Protein AF-A0A431IPC8-F1 (afdb_monomer_lite)

Structure (mmCIF, N/CA/C/O backbone):
data_AF-A0A431IPC8-F1
#
_entry.id   AF-A0A431IPC8-F1
#
loop_
_atom_site.group_PDB
_atom_site.id
_atom_site.type_symbol
_atom_site.label_atom_id
_atom_site.label_alt_id
_atom_site.label_comp_id
_atom_site.label_asym_id
_atom_site.label_entity_id
_atom_site.label_seq_id
_atom_site.pdbx_PDB_ins_code
_atom_site.Cartn_x
_atom_site.Cartn_y
_atom_site.Cartn_z
_atom_site.occupancy
_atom_site.B_iso_or_equiv
_atom_site.auth_seq_id
_atom_site.auth_comp_id
_atom_site.auth_asym_id
_atom_site.auth_atom_id
_atom_site.pdbx_PDB_model_num
ATOM 1 N N . THR A 1 1 ? -3.481 1.485 13.380 1.00 97.38 1 THR A N 1
ATOM 2 C CA . THR A 1 1 ? -2.363 0.542 13.148 1.00 97.38 1 THR A CA 1
ATOM 3 C C . THR A 1 1 ? -1.317 1.206 12.281 1.00 97.38 1 THR A C 1
ATOM 5 O O . THR A 1 1 ? -1.697 2.070 11.499 1.00 97.38 1 THR A O 1
ATOM 8 N N . VAL A 1 2 ? -0.038 0.846 12.429 1.00 98.50 2 VAL A N 1
ATOM 9 C CA . VAL A 1 2 ? 1.054 1.338 11.570 1.00 98.50 2 VAL A CA 1
ATOM 10 C C . VAL A 1 2 ? 1.713 0.144 10.884 1.00 98.50 2 VAL A C 1
ATOM 12 O O . VAL A 1 2 ? 2.122 -0.793 11.567 1.00 98.50 2 VAL A O 1
ATOM 15 N N . LEU A 1 3 ? 1.803 0.175 9.556 1.00 98.62 3 LEU A N 1
ATOM 16 C CA . LEU A 1 3 ? 2.525 -0.806 8.749 1.00 98.62 3 LEU A CA 1
ATOM 17 C C . LEU A 1 3 ? 3.819 -0.173 8.250 1.00 98.62 3 LEU A C 1
ATOM 19 O O . LEU A 1 3 ? 3.790 0.931 7.717 1.00 98.62 3 LEU A O 1
ATOM 23 N N . THR A 1 4 ? 4.949 -0.862 8.396 1.00 98.69 4 THR A N 1
ATOM 24 C CA . THR A 1 4 ? 6.258 -0.332 7.985 1.00 98.69 4 THR A CA 1
ATOM 25 C C . THR A 1 4 ? 6.979 -1.245 6.984 1.00 98.69 4 THR A C 1
ATOM 27 O O . THR A 1 4 ? 8.078 -1.713 7.301 1.00 98.69 4 THR A O 1
ATOM 30 N N . PRO A 1 5 ? 6.382 -1.584 5.825 1.00 98.69 5 PRO A N 1
ATOM 31 C CA . PRO A 1 5 ? 6.983 -2.535 4.897 1.00 98.69 5 PRO A CA 1
ATOM 32 C C . PRO A 1 5 ? 8.217 -1.947 4.189 1.00 98.69 5 PRO A C 1
ATOM 34 O O . PRO A 1 5 ? 8.243 -0.767 3.847 1.00 98.69 5 PRO A O 1
ATOM 37 N N . HIS A 1 6 ? 9.255 -2.750 3.955 1.00 98.62 6 HIS A N 1
ATOM 38 C CA . HIS A 1 6 ? 10.181 -2.548 2.828 1.00 98.62 6 HIS A CA 1
ATOM 39 C C . HIS A 1 6 ? 9.602 -3.199 1.562 1.00 98.62 6 HIS A C 1
ATOM 41 O O . HIS A 1 6 ? 8.599 -3.898 1.645 1.00 98.62 6 HIS A O 1
ATOM 47 N N . ASP A 1 7 ? 10.254 -3.049 0.407 1.00 98.38 7 ASP A N 1
ATOM 48 C CA . ASP A 1 7 ? 9.754 -3.540 -0.892 1.00 98.38 7 ASP A CA 1
ATOM 49 C C . ASP A 1 7 ? 9.295 -5.010 -0.868 1.00 98.38 7 ASP A C 1
ATOM 51 O O . ASP A 1 7 ? 8.172 -5.298 -1.260 1.00 98.38 7 ASP A O 1
ATOM 55 N N . GLY A 1 8 ? 10.101 -5.927 -0.316 1.00 98.50 8 GLY A N 1
ATOM 56 C CA . GLY A 1 8 ? 9.682 -7.330 -0.165 1.00 98.50 8 GLY A CA 1
ATOM 57 C C . GLY A 1 8 ? 8.470 -7.549 0.758 1.00 98.50 8 GLY A C 1
ATOM 58 O O . GLY A 1 8 ? 7.607 -8.365 0.457 1.00 98.50 8 GLY A O 1
ATOM 59 N N . GLU A 1 9 ? 8.353 -6.809 1.867 1.00 98.69 9 GLU A N 1
ATOM 60 C CA . GLU A 1 9 ? 7.166 -6.865 2.739 1.00 98.69 9 GLU A CA 1
ATOM 61 C C . GLU A 1 9 ? 5.936 -6.276 2.035 1.00 98.69 9 GLU A C 1
ATOM 63 O O . GLU A 1 9 ? 4.832 -6.790 2.186 1.00 98.69 9 GLU A O 1
ATOM 68 N N . PHE A 1 10 ? 6.124 -5.226 1.234 1.00 98.69 10 PHE A N 1
ATOM 69 C CA . PHE A 1 10 ? 5.067 -4.627 0.428 1.00 98.69 10 PHE A CA 1
ATOM 70 C C . PHE A 1 10 ? 4.570 -5.608 -0.639 1.00 98.69 10 PHE A C 1
ATOM 72 O O . PHE A 1 10 ? 3.362 -5.775 -0.790 1.00 98.69 10 PHE A O 1
ATOM 79 N N . GLU A 1 11 ? 5.476 -6.306 -1.325 1.00 98.69 11 GLU A N 1
ATOM 80 C CA . GLU A 1 11 ? 5.134 -7.339 -2.305 1.00 98.69 11 GLU A CA 1
ATOM 81 C C . GLU A 1 11 ? 4.379 -8.506 -1.669 1.00 98.69 11 GLU A C 1
ATOM 83 O O . GLU A 1 11 ? 3.366 -8.943 -2.209 1.00 98.69 11 GLU A O 1
ATOM 88 N N . MET A 1 12 ? 4.777 -8.948 -0.473 1.00 98.31 12 MET A N 1
ATOM 89 C CA . MET A 1 12 ? 4.013 -9.956 0.269 1.00 98.31 12 MET A CA 1
ATOM 90 C C . MET A 1 12 ? 2.594 -9.487 0.628 1.00 98.31 12 MET A C 1
ATOM 92 O O . MET A 1 12 ? 1.670 -10.298 0.636 1.00 98.31 12 MET A O 1
ATOM 96 N N . LEU A 1 13 ? 2.411 -8.200 0.942 1.00 97.88 13 LEU A N 1
ATOM 97 C CA . LEU A 1 13 ? 1.114 -7.640 1.340 1.00 97.88 13 LEU A CA 1
ATOM 98 C C . LEU A 1 13 ? 0.196 -7.323 0.153 1.00 97.88 13 LEU A C 1
ATOM 100 O O . LEU A 1 13 ? -1.022 -7.394 0.295 1.00 97.88 13 LEU A O 1
ATOM 104 N N . THR A 1 14 ? 0.762 -6.938 -0.991 1.00 97.81 14 THR A N 1
ATOM 105 C CA . THR A 1 14 ? 0.006 -6.397 -2.136 1.00 97.81 14 THR A CA 1
ATOM 106 C C . THR A 1 14 ? 0.045 -7.283 -3.381 1.00 97.81 14 THR A C 1
ATOM 108 O O . THR A 1 14 ? -0.745 -7.076 -4.298 1.00 97.81 14 THR A O 1
ATOM 111 N N . GLY A 1 15 ? 0.930 -8.282 -3.418 1.00 98.44 15 GLY A N 1
ATOM 112 C CA . GLY A 1 15 ? 1.144 -9.174 -4.558 1.00 98.44 15 GLY A CA 1
ATOM 113 C C . GLY A 1 15 ? 2.072 -8.618 -5.642 1.00 98.44 15 GLY A C 1
ATOM 114 O O . GLY A 1 15 ? 2.292 -9.299 -6.641 1.00 98.44 15 GLY A O 1
ATOM 115 N N . ALA A 1 16 ? 2.605 -7.405 -5.473 1.00 98.00 16 ALA A N 1
ATOM 116 C CA . ALA A 1 16 ? 3.546 -6.785 -6.403 1.00 98.00 16 ALA 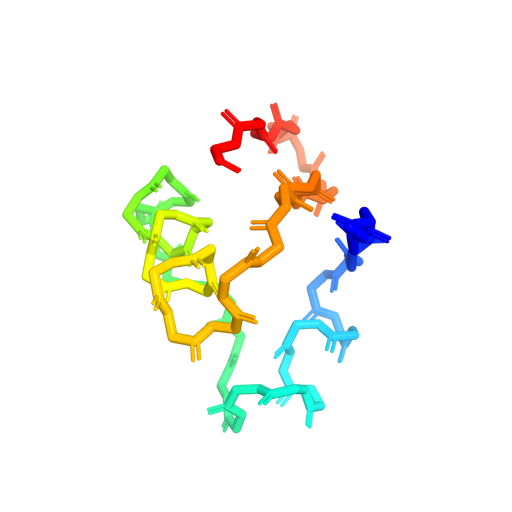A CA 1
ATOM 117 C C . ALA A 1 16 ? 4.503 -5.834 -5.663 1.00 98.00 16 ALA A C 1
ATOM 119 O O . ALA A 1 16 ? 4.128 -5.272 -4.634 1.00 98.00 16 ALA A O 1
ATOM 120 N N . PRO A 1 17 ? 5.729 -5.601 -6.161 1.00 98.25 17 PRO A N 1
ATOM 121 C CA . PRO A 1 17 ? 6.595 -4.572 -5.595 1.00 98.25 17 PRO A CA 1
ATOM 122 C C . PRO A 1 17 ? 5.949 -3.178 -5.724 1.00 98.25 17 PRO A C 1
ATOM 124 O O . PRO A 1 17 ? 5.080 -2.979 -6.581 1.00 98.25 17 PRO A O 1
ATOM 127 N N . PRO A 1 18 ? 6.372 -2.183 -4.918 1.00 98.00 18 PRO A N 1
ATOM 128 C CA . PRO A 1 18 ? 5.934 -0.806 -5.113 1.00 98.00 18 PRO A CA 1
ATOM 129 C C . PRO A 1 18 ? 6.199 -0.347 -6.551 1.00 98.00 18 PRO A C 1
ATOM 131 O O . PRO A 1 18 ? 7.284 -0.583 -7.087 1.00 98.00 18 PRO A O 1
ATOM 134 N N . GLY A 1 19 ? 5.221 0.326 -7.160 1.00 95.56 19 GLY A N 1
ATOM 135 C CA . GLY A 1 19 ? 5.401 0.958 -8.467 1.00 95.56 19 GLY A CA 1
ATOM 136 C C . GLY A 1 19 ? 6.424 2.100 -8.43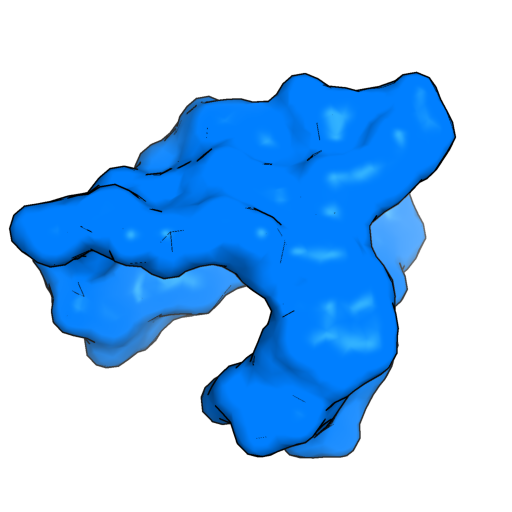0 1.00 95.56 19 GLY A C 1
ATOM 137 O O . GLY A 1 19 ? 6.907 2.493 -7.365 1.00 95.56 19 GLY A O 1
ATOM 138 N N . GLU A 1 20 ? 6.729 2.668 -9.601 1.00 95.81 20 GLU A N 1
ATOM 139 C CA . GLU A 1 20 ? 7.647 3.814 -9.715 1.00 95.81 20 GLU A CA 1
ATOM 140 C C . GLU A 1 20 ? 7.188 5.006 -8.859 1.00 95.81 20 GLU A C 1
ATOM 142 O O . GLU A 1 20 ? 8.008 5.678 -8.229 1.00 95.81 20 GLU A O 1
ATOM 147 N N . ASP A 1 21 ? 5.871 5.220 -8.764 1.00 97.31 21 ASP A N 1
ATOM 148 C CA . ASP A 1 21 ? 5.278 6.165 -7.824 1.00 97.31 21 ASP A CA 1
ATOM 149 C C . ASP A 1 21 ? 5.072 5.515 -6.446 1.00 97.31 21 ASP A C 1
ATOM 151 O O . ASP A 1 21 ? 4.027 4.943 -6.118 1.00 97.31 21 ASP A O 1
ATOM 155 N N . ARG A 1 22 ? 6.096 5.634 -5.598 1.00 97.50 22 ARG A N 1
ATOM 156 C CA . ARG A 1 22 ? 6.043 5.167 -4.204 1.00 97.50 22 ARG A CA 1
ATOM 157 C C . ARG A 1 22 ? 5.009 5.902 -3.354 1.00 97.50 22 ARG A C 1
ATOM 159 O O . ARG A 1 22 ? 4.576 5.351 -2.341 1.00 97.50 22 ARG A O 1
ATOM 166 N N . VAL A 1 23 ? 4.639 7.133 -3.714 1.00 98.50 23 VAL A N 1
ATOM 167 C CA . VAL A 1 23 ? 3.636 7.896 -2.965 1.00 98.50 23 VAL A CA 1
ATOM 168 C C . VAL A 1 23 ? 2.256 7.315 -3.213 1.00 98.50 23 VAL A C 1
ATOM 170 O O . VAL A 1 23 ? 1.520 7.075 -2.254 1.00 98.50 23 VAL A O 1
ATOM 173 N N . ASP A 1 24 ? 1.933 7.035 -4.472 1.00 98.56 24 ASP A N 1
ATOM 174 C CA . ASP A 1 24 ? 0.690 6.360 -4.833 1.00 98.56 24 ASP A CA 1
ATOM 175 C C . ASP A 1 24 ? 0.620 4.948 -4.232 1.00 98.56 24 ASP A C 1
ATOM 177 O O . ASP A 1 24 ? -0.363 4.608 -3.574 1.00 98.56 24 ASP A O 1
ATOM 181 N N . ALA A 1 25 ? 1.708 4.172 -4.311 1.00 98.44 25 ALA A N 1
ATOM 182 C CA . ALA A 1 25 ? 1.784 2.837 -3.713 1.00 98.44 25 ALA A CA 1
ATOM 183 C C . ALA A 1 25 ? 1.512 2.843 -2.192 1.00 98.44 25 ALA A C 1
ATOM 185 O O . ALA A 1 25 ? 0.733 2.029 -1.689 1.00 98.44 25 ALA A O 1
ATOM 186 N N . ALA A 1 26 ? 2.117 3.779 -1.449 1.00 98.75 26 ALA A N 1
ATOM 187 C CA . ALA A 1 26 ? 1.886 3.914 -0.011 1.00 98.75 26 ALA A CA 1
ATOM 188 C C . ALA A 1 26 ? 0.440 4.336 0.304 1.00 98.75 26 ALA A C 1
ATOM 190 O O . ALA A 1 26 ? -0.184 3.758 1.195 1.00 98.75 26 ALA A O 1
ATOM 191 N N . ARG A 1 27 ? -0.117 5.293 -0.452 1.00 98.75 27 ARG A N 1
ATOM 192 C CA . ARG A 1 27 ? -1.511 5.745 -0.299 1.00 98.75 27 ARG A CA 1
ATOM 193 C C . ARG A 1 27 ? -2.514 4.638 -0.598 1.00 98.75 27 ARG A C 1
ATOM 195 O O . ARG A 1 27 ? -3.487 4.494 0.138 1.00 98.75 27 ARG A O 1
ATOM 202 N N . ALA A 1 28 ? -2.275 3.841 -1.635 1.00 98.62 28 ALA A N 1
ATOM 203 C CA . ALA A 1 28 ? -3.119 2.707 -1.985 1.00 98.62 28 ALA A CA 1
ATOM 204 C C . ALA A 1 28 ? -3.123 1.650 -0.869 1.00 98.62 28 ALA A C 1
ATOM 206 O O . ALA A 1 28 ? -4.187 1.171 -0.467 1.00 98.62 28 ALA A O 1
ATOM 207 N N . LEU A 1 29 ? -1.954 1.324 -0.302 1.00 98.62 29 LEU A N 1
ATOM 208 C CA . LEU A 1 29 ? -1.874 0.390 0.822 1.00 98.62 29 LEU A CA 1
ATOM 209 C C . LEU A 1 29 ? -2.548 0.952 2.087 1.00 98.62 29 LEU A C 1
ATOM 211 O O . LEU A 1 29 ? -3.257 0.222 2.782 1.00 98.62 29 LEU A O 1
ATOM 215 N N . ALA A 1 30 ? -2.392 2.247 2.372 1.00 98.81 30 ALA A N 1
ATOM 216 C CA . ALA A 1 30 ? -3.060 2.899 3.499 1.00 98.81 30 ALA A CA 1
ATOM 217 C C . ALA A 1 30 ? -4.589 2.870 3.339 1.00 98.81 30 ALA A C 1
ATOM 219 O O . ALA A 1 30 ? -5.308 2.475 4.258 1.00 98.81 30 ALA A O 1
ATOM 220 N N . ALA A 1 31 ? -5.093 3.197 2.146 1.00 98.69 31 ALA A N 1
ATOM 221 C CA . ALA A 1 31 ? -6.522 3.200 1.845 1.00 98.69 31 ALA A CA 1
ATOM 222 C C . ALA A 1 31 ? -7.152 1.801 1.929 1.00 98.69 31 ALA A C 1
ATOM 224 O O . ALA A 1 31 ? -8.258 1.653 2.444 1.00 98.69 31 ALA A O 1
ATOM 225 N N . THR A 1 32 ? -6.454 0.771 1.447 1.00 98.25 32 THR A N 1
ATOM 226 C CA . THR A 1 32 ? -6.960 -0.613 1.459 1.00 98.25 32 THR A CA 1
ATOM 227 C C . THR A 1 32 ? -6.934 -1.247 2.850 1.00 98.25 32 THR A C 1
ATOM 229 O O . THR A 1 32 ? -7.813 -2.044 3.170 1.00 98.25 32 THR A O 1
ATOM 232 N N . THR A 1 33 ? -5.962 -0.889 3.694 1.00 98.19 33 THR A N 1
ATOM 233 C CA . THR A 1 33 ? -5.797 -1.476 5.039 1.00 98.19 33 THR A CA 1
ATOM 234 C C . THR A 1 33 ? -6.415 -0.645 6.165 1.00 98.19 33 THR A C 1
ATOM 236 O O . THR A 1 33 ? -6.605 -1.159 7.268 1.00 98.19 33 THR A O 1
ATOM 239 N N . GLY A 1 34 ? -6.694 0.642 5.929 1.00 98.56 34 GLY A N 1
ATOM 240 C CA . GLY A 1 34 ? -7.081 1.598 6.971 1.00 98.56 34 GLY A CA 1
ATOM 241 C C . GLY A 1 34 ? -5.967 1.890 7.988 1.00 98.56 34 GLY A C 1
ATOM 242 O O . GLY A 1 34 ? -6.240 2.410 9.073 1.00 98.56 34 GLY A O 1
ATOM 243 N N . ALA A 1 35 ? -4.721 1.518 7.684 1.00 98.69 35 ALA A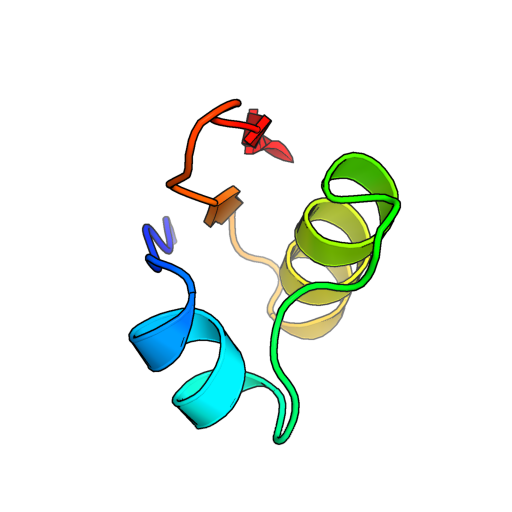 N 1
ATOM 244 C CA . ALA A 1 35 ? -3.554 1.762 8.523 1.00 98.69 35 ALA A CA 1
ATOM 245 C C . ALA A 1 35 ? -2.750 2.969 8.024 1.00 98.69 35 ALA A C 1
ATOM 247 O O . ALA A 1 35 ? -2.826 3.336 6.857 1.00 98.69 35 ALA A O 1
ATOM 248 N N . VAL A 1 36 ? -1.923 3.539 8.904 1.00 98.81 36 VAL A N 1
ATOM 249 C CA . VAL A 1 36 ? -0.836 4.434 8.480 1.00 98.81 36 VAL A CA 1
ATOM 250 C C . VAL A 1 36 ? 0.275 3.572 7.890 1.00 98.81 36 VAL A C 1
ATOM 252 O O . VAL A 1 36 ? 0.680 2.588 8.517 1.00 98.81 36 VAL A O 1
ATOM 255 N N . VAL A 1 37 ? 0.791 3.934 6.720 1.00 98.88 37 VAL A N 1
ATOM 256 C CA . VAL A 1 37 ? 1.842 3.179 6.029 1.00 98.88 37 VAL A CA 1
ATOM 257 C C . VAL A 1 37 ? 3.134 3.985 5.998 1.00 98.88 37 VAL A C 1
ATOM 259 O O . VAL A 1 37 ? 3.149 5.100 5.499 1.00 98.88 37 VAL A O 1
ATOM 262 N N . LEU A 1 38 ? 4.231 3.398 6.485 1.00 98.75 38 LEU A N 1
ATOM 263 C CA . LEU A 1 38 ? 5.608 3.863 6.302 1.00 98.75 38 LEU A CA 1
ATOM 264 C C . LEU A 1 38 ? 6.313 2.915 5.323 1.00 98.75 38 LEU A C 1
ATOM 266 O O . LEU A 1 38 ? 6.864 1.887 5.717 1.00 98.75 38 LEU A O 1
ATOM 270 N N . LEU A 1 39 ? 6.278 3.239 4.035 1.00 98.75 39 LEU A N 1
ATOM 271 C CA . LEU A 1 39 ? 6.920 2.436 2.996 1.00 98.75 39 LEU A CA 1
ATOM 272 C C . LEU A 1 39 ? 8.418 2.765 2.940 1.00 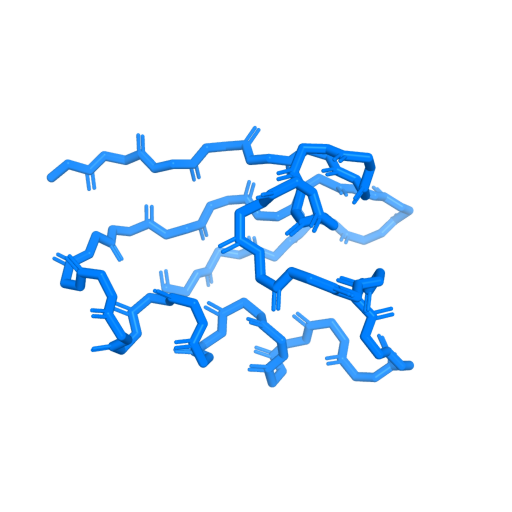98.75 39 LEU A C 1
ATOM 274 O O . LEU A 1 39 ? 8.795 3.845 2.484 1.00 98.75 39 LEU A O 1
ATOM 278 N N . LYS A 1 40 ? 9.269 1.845 3.411 1.00 98.62 40 LYS A N 1
ATOM 279 C CA . LYS A 1 40 ? 10.73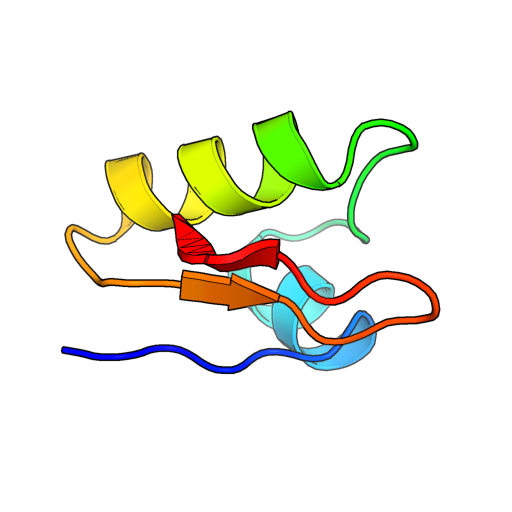8 1.974 3.404 1.00 98.62 40 LYS A CA 1
ATOM 280 C C . LYS A 1 40 ? 11.290 1.765 1.987 1.00 98.62 40 LYS A C 1
ATOM 282 O O . LYS A 1 40 ? 10.823 0.900 1.253 1.00 98.62 40 LYS A O 1
ATOM 287 N N . GLY A 1 41 ? 12.338 2.505 1.640 1.00 96.44 41 GLY A N 1
ATOM 288 C CA . GLY A 1 41 ? 13.082 2.383 0.384 1.00 96.44 41 GLY A CA 1
ATOM 289 C C . GLY A 1 41 ? 14.124 3.498 0.261 1.00 96.44 41 GLY A C 1
ATOM 290 O O . GLY A 1 41 ? 14.409 4.161 1.260 1.00 96.44 41 GLY A O 1
ATOM 291 N N . PRO A 1 42 ? 14.670 3.765 -0.941 1.00 95.00 42 PRO A N 1
ATOM 292 C CA . PRO A 1 42 ? 15.538 4.927 -1.173 1.00 95.00 42 PRO A CA 1
ATOM 293 C C . PRO A 1 42 ? 14.860 6.256 -0.807 1.00 95.00 42 PRO A C 1
ATOM 295 O O . PRO A 1 42 ? 15.506 7.189 -0.337 1.00 95.00 42 PRO A O 1
ATOM 298 N N . THR A 1 43 ? 13.537 6.318 -0.981 1.00 94.31 43 THR A N 1
ATOM 299 C CA . THR A 1 43 ? 12.669 7.361 -0.434 1.00 94.31 43 THR A CA 1
ATOM 300 C C . THR A 1 43 ? 11.632 6.699 0.456 1.00 94.31 43 THR A C 1
ATOM 302 O O . THR A 1 43 ? 10.833 5.889 -0.016 1.00 94.31 43 THR A O 1
ATOM 305 N N . THR A 1 44 ? 11.654 7.045 1.741 1.00 97.88 44 THR A N 1
ATOM 306 C CA . THR A 1 44 ? 10.640 6.594 2.695 1.00 97.88 44 THR A CA 1
ATOM 307 C C . THR A 1 44 ? 9.418 7.498 2.608 1.00 97.88 44 THR A C 1
ATOM 309 O O . THR A 1 44 ? 9.545 8.717 2.725 1.00 97.88 44 THR A O 1
ATOM 312 N N . VAL A 1 45 ? 8.239 6.906 2.429 1.00 98.62 45 VAL A N 1
ATOM 313 C CA . VAL A 1 45 ? 6.959 7.625 2.331 1.00 98.62 45 VAL A CA 1
ATOM 314 C C . VAL A 1 45 ? 6.081 7.288 3.530 1.00 98.62 45 VAL A C 1
ATOM 316 O O . VAL A 1 45 ? 6.035 6.129 3.937 1.00 98.62 45 VAL A O 1
ATOM 319 N N . VAL A 1 46 ? 5.364 8.285 4.061 1.00 98.69 46 VAL A N 1
ATOM 320 C CA . VAL A 1 46 ? 4.299 8.095 5.057 1.00 98.69 46 VAL A CA 1
ATOM 321 C C . VAL A 1 46 ? 2.965 8.558 4.470 1.00 98.69 46 VAL A C 1
ATOM 323 O O . VAL A 1 46 ? 2.884 9.693 3.994 1.00 98.69 4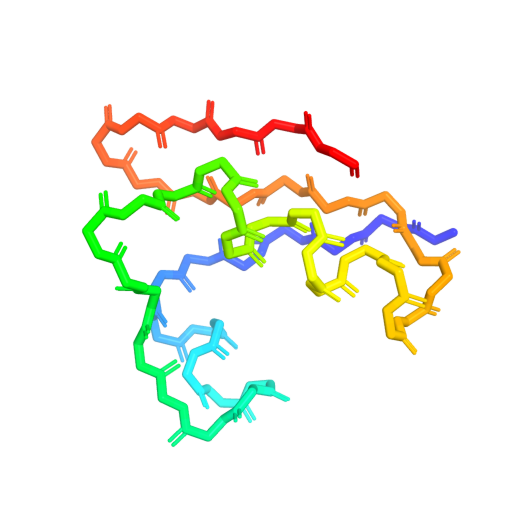6 VAL A O 1
ATOM 326 N N . ALA A 1 47 ? 1.951 7.691 4.486 1.00 98.06 47 ALA A N 1
ATOM 327 C CA . ALA A 1 47 ? 0.614 7.943 3.941 1.00 98.06 47 ALA A CA 1
ATOM 328 C C . ALA A 1 47 ? -0.494 7.312 4.794 1.00 98.06 47 ALA A C 1
ATOM 330 O O . ALA A 1 47 ? -0.203 6.330 5.521 1.00 98.06 47 ALA A O 1
#

Radius of gyration: 8.97 Å; chains: 1; bounding box: 23×18×23 Å

Secondary structure (DSSP, 8-state):
-EE---HHHHHHHHSS---S-HHHHHHHHHHHHTSEEEE-SSS-EE-

Foldseek 3Di:
DEAEDEQVRLCVVPVHGQDPPNQVSQVVVCVVPVHWYFYDDPDTDTD

pLDDT: mean 98.1, std 1.02, range [94.31, 98.88]

Sequence (47 aa):
TVLTPHDGEFEMLTGAPPGEDRVDAARALAATTGAVVLLKGPTTVVA